Protein AF-A0A7C1WET8-F1 (afdb_monomer)

pLDDT: mean 83.07, std 18.58, range [45.72, 98.5]

Solvent-accessible surface area (backbone atoms only — not comparable to full-atom values): 5722 Å² total; per-residue (Å²): 141,82,84,71,64,68,69,62,64,67,69,73,66,66,72,77,80,73,75,72,75,69,71,73,87,70,59,91,83,67,83,68,54,73,67,59,45,50,53,48,52,52,53,47,27,69,78,36,53,65,36,27,38,73,43,69,82,48,64,46,97,89,67,45,73,41,78,46,76,46,78,38,82,53,44,92,56,93,67,103,64,93,82,87,134

Secondary structure (DSSP, 8-state):
---SSHHHHGGG---------------TTPPPPHHHHHHHHHHHHHHTTTTEEEEEEEE-TTS-EEEEEEESSSTTS--S-----

Foldseek 3Di:
DPPPPPVVVVVVPPPPPPPPPPPPPPPVPDDDDLVRVVVVLVVCCVVPVQFKDWDFPDADPVGHTDIDIGGDNRRVDDDPDDDDD

Sequence (85 aa):
MRFLYITIVLLLISPNVYITVSSSNIDPYKYYTYQSMTNLLYSLAENYSNIMMLKSIGKTYEGRDIWMVKLSDNPDVEEDEPGVL

Structure (mmCIF, N/CA/C/O backbone):
data_AF-A0A7C1WET8-F1
#
_entry.id   AF-A0A7C1WET8-F1
#
loop_
_atom_site.group_PDB
_atom_site.id
_atom_site.type_symbol
_atom_site.label_atom_id
_atom_site.label_alt_id
_atom_site.label_comp_id
_atom_site.label_asym_id
_atom_site.label_entity_id
_atom_site.label_seq_id
_atom_site.pdbx_PDB_ins_code
_atom_site.Cartn_x
_atom_site.Cartn_y
_atom_site.Cartn_z
_atom_site.occupancy
_atom_site.B_iso_or_equiv
_atom_site.auth_seq_id
_atom_site.auth_comp_id
_atom_site.auth_asym_id
_atom_site.auth_atom_id
_atom_site.pdbx_PDB_model_num
ATOM 1 N N . MET A 1 1 ? 35.229 54.152 -6.294 1.00 59.03 1 MET A N 1
ATOM 2 C CA . MET A 1 1 ? 36.104 53.075 -5.768 1.00 59.03 1 MET A CA 1
ATOM 3 C C . MET A 1 1 ? 35.722 52.808 -4.312 1.00 59.03 1 MET A C 1
ATOM 5 O O . MET A 1 1 ? 35.667 53.773 -3.569 1.00 59.03 1 MET A O 1
ATOM 9 N N . ARG A 1 2 ? 35.465 51.542 -3.925 1.00 56.25 2 ARG A N 1
ATOM 10 C CA . ARG A 1 2 ? 35.023 51.030 -2.590 1.00 56.25 2 ARG A CA 1
ATOM 11 C C . ARG A 1 2 ? 33.513 50.862 -2.315 1.00 56.25 2 ARG A C 1
ATOM 13 O O . ARG A 1 2 ? 33.123 50.761 -1.163 1.00 56.25 2 ARG A O 1
ATOM 20 N N . PHE A 1 3 ? 32.692 50.641 -3.346 1.00 50.88 3 PHE A N 1
ATOM 21 C CA . PHE A 1 3 ? 31.411 49.915 -3.189 1.00 50.88 3 PHE A CA 1
ATOM 22 C C . PHE A 1 3 ? 31.580 48.377 -3.257 1.00 50.88 3 PHE A C 1
ATOM 24 O O . PHE A 1 3 ? 30.605 47.642 -3.293 1.00 50.88 3 PHE A O 1
ATOM 31 N N . LEU A 1 4 ? 32.826 47.879 -3.263 1.00 52.84 4 LEU A N 1
ATOM 32 C CA . LEU A 1 4 ? 33.163 46.468 -3.502 1.00 52.84 4 LEU A CA 1
ATOM 33 C C . LEU A 1 4 ? 33.110 45.575 -2.241 1.00 52.84 4 LEU A C 1
ATOM 35 O O . LEU A 1 4 ? 33.219 44.363 -2.356 1.00 52.84 4 LEU A O 1
ATOM 39 N N . TYR A 1 5 ? 32.974 46.145 -1.037 1.00 53.06 5 TYR A N 1
ATOM 40 C CA . TYR A 1 5 ? 33.089 45.374 0.214 1.00 53.06 5 TYR A CA 1
ATOM 41 C C . TYR A 1 5 ? 31.750 44.909 0.805 1.00 53.06 5 TYR A C 1
ATOM 43 O O . TYR A 1 5 ? 31.727 43.922 1.531 1.00 53.06 5 TYR A O 1
ATOM 51 N N . ILE A 1 6 ? 30.630 45.567 0.486 1.00 52.09 6 ILE A N 1
ATOM 52 C CA . ILE A 1 6 ? 29.325 45.238 1.094 1.00 52.09 6 ILE A CA 1
ATOM 53 C C . ILE A 1 6 ? 28.671 44.017 0.427 1.00 52.09 6 ILE A C 1
ATOM 55 O O . ILE A 1 6 ? 28.015 43.228 1.100 1.00 52.09 6 ILE A O 1
ATOM 59 N N . THR A 1 7 ? 28.910 43.787 -0.865 1.00 51.25 7 THR A N 1
ATOM 60 C CA . THR A 1 7 ? 28.376 42.623 -1.593 1.00 51.25 7 THR A CA 1
ATOM 61 C C . THR A 1 7 ? 29.077 41.305 -1.247 1.00 51.25 7 THR A C 1
ATOM 63 O O . THR A 1 7 ? 28.453 40.255 -1.337 1.00 51.25 7 THR A O 1
ATOM 66 N N . ILE A 1 8 ? 30.340 41.335 -0.806 1.00 50.25 8 ILE A N 1
ATOM 67 C CA . ILE A 1 8 ? 31.116 40.122 -0.482 1.00 50.25 8 ILE A CA 1
ATOM 68 C C . ILE A 1 8 ? 30.725 39.514 0.875 1.00 50.25 8 ILE A C 1
ATOM 70 O O . ILE A 1 8 ? 30.773 38.298 1.032 1.00 50.25 8 ILE A O 1
ATOM 74 N N . VAL A 1 9 ? 30.283 40.323 1.844 1.00 48.69 9 VAL A N 1
ATOM 75 C CA . VAL A 1 9 ? 29.931 39.827 3.192 1.00 48.69 9 VAL A CA 1
ATOM 76 C C . VAL A 1 9 ? 28.552 39.154 3.218 1.00 48.69 9 VAL A C 1
ATOM 78 O O . VAL A 1 9 ? 28.338 38.227 3.995 1.00 48.69 9 VAL A O 1
ATOM 81 N N . LEU A 1 10 ? 27.632 39.540 2.324 1.00 47.75 10 LEU A N 1
ATOM 82 C CA . LEU A 1 10 ? 26.294 38.937 2.245 1.00 47.75 10 LEU A CA 1
ATOM 83 C C . LEU A 1 10 ? 26.282 37.551 1.569 1.00 47.75 10 LEU A C 1
ATOM 85 O O . LEU A 1 10 ? 25.301 36.823 1.694 1.00 47.75 10 LEU A O 1
ATOM 89 N N . LEU A 1 11 ? 27.366 37.166 0.883 1.00 45.72 11 LEU A N 1
ATOM 90 C CA . LEU A 1 11 ? 27.490 35.859 0.222 1.00 45.72 11 LEU A CA 1
ATOM 91 C C . LEU A 1 11 ? 27.983 34.74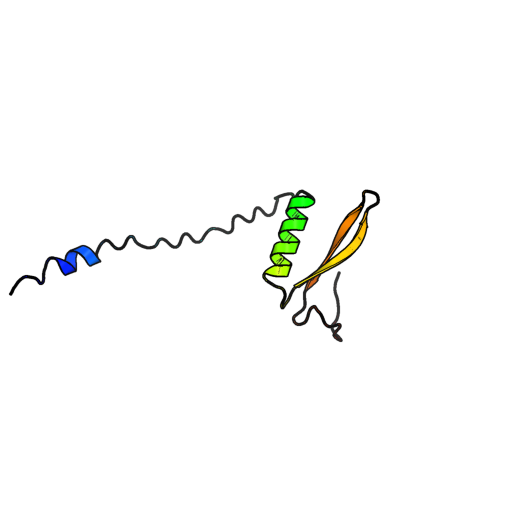0 1.163 1.00 45.72 11 LEU A C 1
ATOM 93 O O . LEU A 1 11 ? 28.059 33.589 0.748 1.00 45.72 11 LEU A O 1
ATOM 97 N N . LEU A 1 12 ? 28.320 35.064 2.418 1.00 46.75 12 LEU A N 1
ATOM 98 C CA . LEU A 1 12 ? 28.836 34.111 3.416 1.00 46.75 12 LEU A CA 1
ATOM 99 C C . LEU A 1 12 ? 27.787 33.642 4.436 1.00 46.75 12 LEU A C 1
ATOM 101 O O . LEU A 1 12 ? 28.112 32.872 5.335 1.00 46.75 12 LEU A O 1
ATOM 105 N N . ILE A 1 13 ? 26.533 34.080 4.299 1.00 56.84 13 ILE A N 1
ATOM 106 C CA . ILE A 1 13 ? 25.414 33.634 5.145 1.00 56.84 13 ILE A CA 1
ATOM 107 C C . ILE A 1 13 ? 24.353 32.865 4.363 1.00 56.84 13 ILE A C 1
ATOM 109 O O . ILE A 1 13 ? 23.208 32.795 4.802 1.00 56.84 13 ILE A O 1
ATOM 113 N N . SER A 1 14 ? 24.704 32.259 3.223 1.00 57.69 14 SER A N 1
ATOM 114 C CA . SER A 1 14 ? 23.881 31.169 2.699 1.00 57.69 14 SER A CA 1
ATOM 115 C C . SER A 1 14 ? 23.772 30.145 3.829 1.00 57.69 14 SER A C 1
ATOM 117 O O . SER A 1 14 ? 24.807 29.594 4.217 1.00 57.69 14 SER A O 1
ATOM 119 N N . PRO A 1 15 ? 22.587 29.926 4.433 1.00 64.50 15 PRO A N 1
ATOM 120 C CA . PRO A 1 15 ? 22.469 28.863 5.404 1.00 64.50 15 PRO A CA 1
ATOM 121 C C . PRO A 1 15 ? 22.852 27.616 4.627 1.00 64.50 15 PRO A C 1
ATOM 123 O O . PRO A 1 15 ? 22.273 27.350 3.571 1.00 64.50 15 PRO A O 1
ATOM 126 N N . ASN A 1 16 ? 23.899 26.932 5.087 1.00 55.94 16 ASN A N 1
ATOM 127 C CA . ASN A 1 16 ? 24.235 25.607 4.609 1.00 55.94 16 ASN A CA 1
ATOM 128 C C . ASN A 1 16 ? 22.910 24.868 4.458 1.00 55.94 16 ASN A C 1
ATOM 130 O O . ASN A 1 16 ? 22.186 24.698 5.443 1.00 55.94 16 ASN A O 1
ATOM 134 N N . VAL A 1 17 ? 22.545 24.536 3.218 1.00 57.19 17 VAL A N 1
ATOM 135 C CA . VAL A 1 17 ? 21.416 23.655 2.970 1.00 57.19 17 VAL A CA 1
ATOM 136 C C . VAL A 1 17 ? 21.872 22.337 3.559 1.00 57.19 17 VAL A C 1
ATOM 138 O O . VAL A 1 17 ? 22.596 21.567 2.934 1.00 57.19 17 VAL A O 1
ATOM 141 N N . TYR A 1 18 ? 21.524 22.120 4.822 1.00 50.81 18 TYR A N 1
ATOM 142 C CA . TYR A 1 18 ? 21.559 20.803 5.398 1.00 50.81 18 TYR A CA 1
ATOM 143 C C . TYR A 1 18 ? 20.523 20.038 4.595 1.00 50.81 18 TYR A C 1
ATOM 145 O O . TYR A 1 18 ? 19.320 20.188 4.803 1.00 50.81 18 TYR A O 1
ATOM 153 N N . ILE A 1 19 ? 20.991 19.265 3.617 1.00 62.84 19 ILE A N 1
ATOM 154 C CA . ILE A 1 19 ? 20.203 18.164 3.098 1.00 62.84 19 ILE A CA 1
ATOM 155 C C . ILE A 1 19 ? 20.023 17.270 4.318 1.00 62.84 19 ILE A C 1
ATOM 157 O O . ILE A 1 19 ? 20.903 16.484 4.670 1.00 62.84 19 ILE A O 1
ATOM 161 N N . THR A 1 20 ? 18.915 17.450 5.035 1.00 55.62 20 THR A N 1
ATOM 162 C CA . THR A 1 20 ? 18.402 16.402 5.895 1.00 55.62 20 THR A CA 1
ATOM 163 C C . THR A 1 20 ? 18.135 15.266 4.929 1.00 55.62 20 THR A C 1
ATOM 165 O O . THR A 1 20 ? 17.114 15.261 4.242 1.00 55.62 20 THR A O 1
ATOM 168 N N . VAL A 1 21 ? 19.093 14.341 4.816 1.00 59.62 21 VAL A N 1
ATOM 169 C CA . VAL A 1 21 ? 18.798 12.998 4.339 1.00 59.62 21 VAL A CA 1
ATOM 170 C C . VAL A 1 21 ? 17.753 12.534 5.327 1.00 59.62 21 VAL A C 1
ATOM 172 O O . VAL A 1 21 ? 18.059 12.212 6.474 1.00 59.62 21 VAL A O 1
ATOM 175 N N . SER A 1 22 ? 16.496 12.695 4.930 1.00 60.69 22 SER A N 1
ATOM 176 C CA . SER A 1 22 ? 15.355 12.236 5.683 1.00 60.69 22 SER A CA 1
ATOM 177 C C . SER A 1 22 ? 15.606 10.748 5.720 1.00 60.69 22 SER A C 1
ATOM 179 O O . SER A 1 22 ? 15.456 10.078 4.700 1.00 60.69 22 SER A O 1
ATOM 181 N N . SER A 1 23 ? 16.115 10.250 6.851 1.00 62.41 23 SER A N 1
ATOM 182 C CA . SER A 1 23 ? 16.084 8.828 7.135 1.00 62.41 23 SER A CA 1
ATOM 183 C C . SER A 1 23 ? 14.660 8.448 6.803 1.00 62.41 23 SER A C 1
ATOM 185 O O . SER A 1 23 ? 13.737 9.007 7.406 1.00 62.41 23 SER A O 1
ATOM 187 N N . SER A 1 24 ? 14.472 7.660 5.748 1.00 62.38 24 SER A N 1
ATOM 188 C CA . SER A 1 24 ? 13.144 7.250 5.345 1.00 62.38 24 SER A CA 1
ATOM 189 C C . SER A 1 24 ? 12.527 6.690 6.619 1.00 62.38 24 SER A C 1
ATOM 191 O O . SER A 1 24 ? 13.059 5.717 7.154 1.00 62.38 24 SER A O 1
ATOM 193 N N . ASN A 1 25 ? 11.517 7.366 7.183 1.00 65.75 25 ASN A N 1
ATOM 194 C CA . ASN A 1 25 ? 10.817 6.933 8.395 1.00 65.75 25 ASN A CA 1
ATOM 195 C C . ASN A 1 25 ? 9.946 5.727 8.015 1.00 65.75 25 ASN A C 1
ATOM 197 O O . ASN A 1 25 ? 8.726 5.728 8.160 1.00 65.75 25 ASN A O 1
ATOM 201 N N . ILE A 1 26 ? 10.584 4.727 7.416 1.00 74.19 26 ILE A N 1
ATOM 202 C CA . ILE A 1 26 ? 10.043 3.422 7.138 1.00 74.19 26 ILE A CA 1
ATOM 203 C C . ILE A 1 26 ? 10.207 2.718 8.465 1.00 74.19 26 ILE A C 1
ATOM 205 O O . ILE A 1 26 ? 11.288 2.252 8.807 1.00 74.19 26 ILE A O 1
ATOM 209 N N . ASP A 1 27 ? 9.139 2.750 9.246 1.00 83.75 27 ASP A N 1
ATOM 210 C CA . ASP A 1 27 ? 8.967 1.826 10.348 1.00 83.75 27 ASP A CA 1
ATOM 211 C C . ASP A 1 27 ? 8.574 0.477 9.725 1.00 83.75 27 ASP A C 1
ATOM 213 O O . ASP A 1 27 ? 7.429 0.326 9.281 1.00 83.75 27 ASP A O 1
ATOM 217 N N . PRO A 1 28 ? 9.510 -0.487 9.622 1.00 83.62 28 PRO A N 1
ATOM 218 C CA . PRO A 1 28 ? 9.237 -1.766 8.975 1.00 83.62 28 PRO A CA 1
ATOM 219 C C . PRO A 1 28 ? 8.205 -2.594 9.752 1.00 83.62 28 PRO A C 1
ATOM 221 O O . PRO A 1 28 ? 7.671 -3.559 9.212 1.00 83.62 28 PRO A O 1
ATOM 224 N N . TYR A 1 29 ? 7.903 -2.216 10.999 1.00 89.19 29 TYR A N 1
ATOM 225 C CA . TYR A 1 29 ? 6.941 -2.892 11.865 1.00 89.19 29 TYR A CA 1
ATOM 226 C C . TYR A 1 29 ? 5.601 -2.151 11.954 1.00 89.19 29 TYR A C 1
ATOM 228 O O . TYR A 1 29 ? 4.733 -2.526 12.747 1.00 89.19 29 TYR A O 1
ATOM 236 N N . LYS A 1 30 ? 5.399 -1.111 11.135 1.00 89.56 30 LYS A N 1
ATOM 237 C CA . LYS A 1 30 ? 4.142 -0.370 11.099 1.00 89.56 30 LYS A CA 1
ATOM 238 C C . LYS A 1 30 ? 3.014 -1.236 10.547 1.00 89.56 30 LYS A C 1
ATOM 240 O O . LYS A 1 30 ? 3.013 -1.624 9.380 1.00 89.56 30 LYS A O 1
ATOM 245 N N . TYR A 1 31 ? 1.985 -1.432 11.362 1.00 94.44 31 TYR A N 1
ATOM 246 C CA . TYR A 1 31 ? 0.728 -2.017 10.914 1.00 94.44 31 TYR A CA 1
ATOM 247 C C . TYR A 1 31 ? -0.141 -0.965 10.223 1.00 94.44 31 TYR A C 1
ATOM 249 O O . TYR A 1 31 ? -0.293 0.165 10.697 1.00 94.44 31 TYR A O 1
ATOM 257 N N . TYR A 1 32 ? -0.740 -1.352 9.102 1.00 93.69 32 TYR A N 1
ATOM 258 C CA . TYR A 1 32 ? -1.668 -0.512 8.357 1.00 93.69 32 TYR A CA 1
ATOM 259 C C . TYR A 1 32 ? -3.105 -0.916 8.662 1.00 93.69 32 TYR A C 1
ATOM 261 O O . TYR A 1 32 ? -3.434 -2.098 8.751 1.00 93.69 32 TYR A O 1
ATOM 269 N N . THR A 1 33 ? -3.985 0.076 8.770 1.00 97.75 33 THR A N 1
ATOM 270 C CA . THR A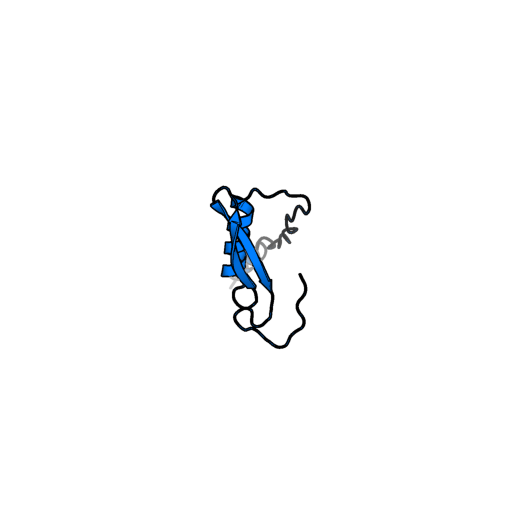 1 33 ? -5.417 -0.187 8.657 1.00 97.75 33 THR A CA 1
ATOM 271 C C . THR A 1 33 ? -5.744 -0.475 7.195 1.00 97.75 33 THR A C 1
ATOM 273 O O . THR A 1 33 ? -5.002 -0.085 6.290 1.00 97.75 33 THR A O 1
ATOM 276 N N . TYR A 1 34 ? -6.888 -1.109 6.936 1.00 97.62 34 TYR A N 1
ATOM 277 C CA . TYR A 1 34 ? -7.341 -1.342 5.562 1.00 97.62 34 TYR A CA 1
ATOM 278 C C . TYR A 1 34 ? -7.369 -0.043 4.736 1.00 97.62 34 TYR A C 1
ATOM 280 O O . TYR A 1 34 ? -6.892 -0.017 3.604 1.00 97.62 34 TYR A O 1
ATOM 288 N N . GLN A 1 35 ? -7.878 1.051 5.317 1.00 98.12 35 GLN A N 1
ATOM 289 C CA . GLN A 1 35 ? -7.969 2.336 4.624 1.00 98.12 35 GLN A CA 1
ATOM 290 C C . GLN A 1 35 ? -6.588 2.933 4.341 1.00 98.12 35 GLN A C 1
ATOM 292 O O . GLN A 1 35 ? -6.360 3.421 3.237 1.00 98.12 35 GLN A O 1
ATOM 297 N N . SER A 1 36 ? -5.660 2.899 5.305 1.00 97.00 36 SER A N 1
ATOM 298 C CA . SER A 1 36 ? -4.328 3.472 5.087 1.00 97.00 36 SER A CA 1
ATOM 299 C C . SER A 1 36 ? -3.516 2.662 4.080 1.00 97.00 36 SER A C 1
ATOM 301 O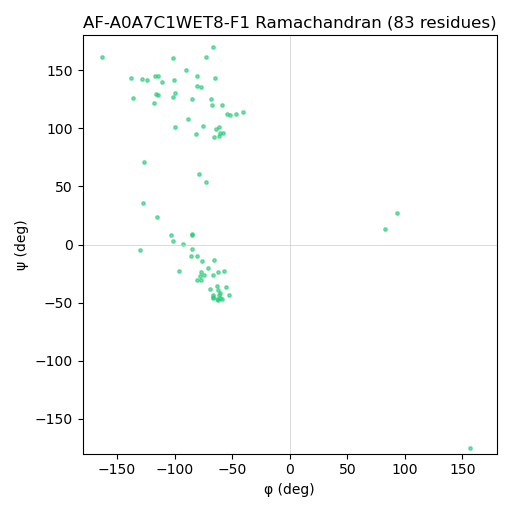 O . SER A 1 36 ? -2.844 3.264 3.247 1.00 97.00 36 SER A O 1
ATOM 303 N N . MET A 1 37 ? -3.626 1.328 4.100 1.00 96.88 37 MET A N 1
ATOM 304 C CA . MET A 1 37 ? -3.023 0.468 3.076 1.00 96.88 37 MET A CA 1
ATOM 305 C C . MET A 1 37 ? -3.627 0.749 1.697 1.00 96.88 37 MET A C 1
ATOM 307 O O . MET A 1 37 ? -2.896 0.951 0.738 1.00 96.88 37 MET A O 1
ATOM 311 N N . THR A 1 38 ? -4.956 0.840 1.600 1.00 98.00 38 THR A N 1
ATOM 312 C CA . THR A 1 38 ? -5.649 1.132 0.334 1.00 98.00 38 THR A CA 1
ATOM 313 C C . THR A 1 38 ? -5.199 2.474 -0.250 1.00 98.00 38 THR A C 1
ATOM 315 O O . THR A 1 38 ? -4.845 2.548 -1.422 1.00 98.00 38 THR A O 1
ATOM 318 N N . ASN A 1 39 ? -5.142 3.526 0.571 1.00 98.19 39 ASN A N 1
ATOM 319 C CA . ASN A 1 39 ? -4.678 4.844 0.130 1.00 98.19 39 ASN A CA 1
ATOM 320 C C . ASN A 1 39 ? -3.211 4.816 -0.329 1.00 98.19 39 ASN A C 1
ATOM 322 O O . ASN A 1 39 ? -2.871 5.463 -1.316 1.00 98.19 39 ASN A O 1
ATOM 326 N N . LEU A 1 40 ? -2.352 4.067 0.373 1.00 96.31 40 LEU A N 1
ATOM 327 C CA . LEU A 1 40 ? -0.956 3.885 -0.019 1.00 96.31 40 LEU A CA 1
ATOM 328 C C . LEU A 1 40 ? -0.853 3.190 -1.381 1.00 96.31 40 LEU A C 1
ATOM 330 O O . LEU A 1 40 ? -0.135 3.677 -2.246 1.00 96.31 40 LEU A O 1
ATOM 334 N N . LEU A 1 41 ? -1.588 2.097 -1.590 1.00 97.75 41 LEU A N 1
ATOM 335 C CA . LEU A 1 41 ? -1.581 1.363 -2.857 1.00 97.75 41 LEU A CA 1
ATOM 336 C C . LEU A 1 41 ? -2.063 2.227 -4.026 1.00 97.75 41 LEU A C 1
ATOM 338 O O . LEU A 1 41 ? -1.424 2.221 -5.074 1.00 97.75 41 LEU A O 1
ATOM 342 N N . TYR A 1 42 ? -3.136 3.003 -3.843 1.00 98.25 42 TYR A N 1
ATOM 343 C CA . TYR A 1 42 ? -3.592 3.950 -4.866 1.00 98.25 42 TYR A CA 1
ATOM 344 C C . TYR A 1 42 ? -2.530 5.000 -5.183 1.00 98.25 42 TYR A C 1
ATOM 346 O O . TYR A 1 42 ? -2.234 5.235 -6.350 1.00 98.25 42 TYR A O 1
ATOM 354 N N . SER A 1 43 ? -1.920 5.586 -4.150 1.00 98.00 43 SER A N 1
ATOM 355 C CA . SER A 1 43 ? -0.852 6.567 -4.329 1.00 98.00 43 SER A CA 1
ATOM 356 C C . SER A 1 43 ? 0.350 5.975 -5.070 1.00 98.00 43 SER A C 1
ATOM 358 O O . SER A 1 43 ? 0.909 6.628 -5.946 1.00 98.00 43 SER A O 1
ATOM 360 N N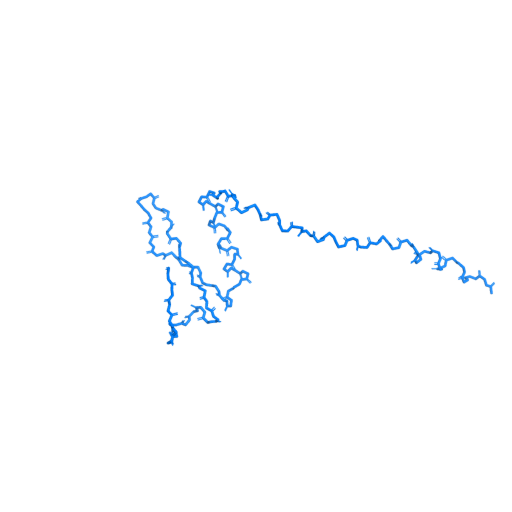 . LEU A 1 44 ? 0.748 4.740 -4.761 1.00 97.19 44 LEU A N 1
ATOM 361 C CA . LEU A 1 44 ? 1.848 4.072 -5.455 1.00 97.19 44 LEU A CA 1
ATOM 362 C C . LEU A 1 44 ? 1.499 3.779 -6.919 1.00 97.19 44 LEU A C 1
ATOM 364 O O . LEU A 1 44 ? 2.299 4.091 -7.794 1.00 97.19 44 LEU A O 1
ATOM 368 N N . ALA A 1 45 ? 0.305 3.255 -7.196 1.00 97.19 45 ALA A N 1
ATOM 369 C CA . ALA A 1 45 ? -0.128 2.971 -8.563 1.00 97.19 45 ALA A CA 1
ATOM 370 C C . ALA A 1 45 ? -0.235 4.245 -9.420 1.00 97.19 45 ALA A C 1
ATOM 372 O O . ALA A 1 45 ? 0.109 4.225 -10.597 1.00 97.19 45 ALA A O 1
ATOM 373 N N . GLU A 1 46 ? -0.659 5.367 -8.833 1.00 97.25 46 GLU A N 1
ATOM 374 C CA . GLU A 1 46 ? -0.698 6.664 -9.517 1.00 97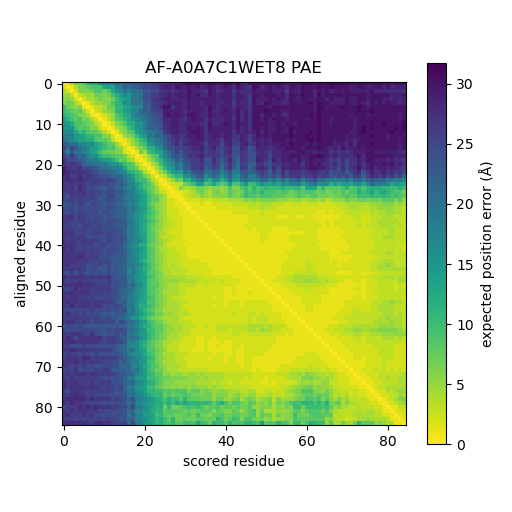.25 46 GLU A CA 1
ATOM 375 C C . GLU A 1 46 ? 0.715 7.175 -9.844 1.00 97.25 46 GLU A C 1
ATOM 377 O O . GLU A 1 46 ? 0.986 7.582 -10.974 1.00 97.25 46 GLU A O 1
ATOM 382 N N . ASN A 1 47 ? 1.635 7.111 -8.877 1.00 97.81 47 ASN A N 1
ATOM 383 C CA . ASN A 1 47 ? 2.993 7.643 -9.033 1.00 97.81 47 ASN A CA 1
ATOM 384 C C . ASN A 1 47 ? 3.925 6.745 -9.865 1.00 97.81 47 ASN A C 1
ATOM 386 O O . ASN A 1 47 ? 4.900 7.245 -10.423 1.00 97.81 47 ASN A O 1
ATOM 390 N N . TYR A 1 48 ? 3.641 5.443 -9.948 1.00 97.25 48 TYR A N 1
ATOM 391 C CA . TYR A 1 48 ? 4.480 4.441 -10.616 1.00 97.25 48 TYR A CA 1
ATOM 392 C C . TYR A 1 48 ? 3.693 3.613 -11.639 1.00 97.25 48 TYR A C 1
ATOM 394 O O . TYR A 1 48 ? 3.950 2.424 -11.818 1.00 97.25 48 TYR A O 1
ATOM 402 N N . SER A 1 49 ? 2.736 4.240 -12.324 1.00 96.31 49 SER A N 1
ATOM 403 C CA . SER A 1 49 ? 1.862 3.591 -13.317 1.00 96.31 49 SER A CA 1
ATOM 404 C C . SER A 1 49 ? 2.610 2.902 -14.462 1.00 96.31 49 SER A C 1
ATOM 406 O O . SER A 1 49 ? 2.089 1.968 -15.058 1.00 96.31 49 SER A O 1
ATOM 408 N N . ASN A 1 50 ? 3.849 3.308 -14.745 1.00 96.81 50 ASN A N 1
ATOM 409 C CA . ASN A 1 50 ? 4.694 2.666 -15.748 1.00 96.81 50 ASN A CA 1
ATOM 410 C C . ASN A 1 50 ? 5.202 1.279 -15.331 1.00 96.81 50 ASN A C 1
ATOM 412 O O . ASN A 1 50 ? 5.625 0.537 -16.201 1.00 96.81 50 ASN A O 1
ATOM 416 N N . ILE A 1 51 ? 5.208 0.951 -14.034 1.00 97.00 51 ILE A N 1
ATOM 417 C CA . ILE A 1 51 ? 5.706 -0.341 -13.532 1.00 97.00 51 ILE A CA 1
ATOM 418 C C . ILE A 1 51 ? 4.750 -1.062 -12.581 1.00 97.00 51 ILE A C 1
ATOM 420 O O . ILE A 1 51 ? 5.044 -2.160 -12.111 1.00 97.00 51 ILE A O 1
ATOM 424 N N . MET A 1 52 ? 3.629 -0.435 -12.231 1.00 97.69 52 MET A N 1
ATOM 425 C CA . MET A 1 52 ? 2.713 -0.921 -11.212 1.00 97.69 52 MET A CA 1
ATOM 426 C C . MET A 1 52 ? 1.268 -0.793 -11.676 1.00 97.69 52 MET A C 1
ATOM 428 O O . MET A 1 52 ? 0.795 0.302 -11.968 1.00 97.69 52 MET A O 1
ATOM 432 N N . MET A 1 53 ? 0.536 -1.904 -11.624 1.00 96.94 53 MET A N 1
ATOM 433 C CA . MET A 1 53 ? -0.918 -1.921 -11.781 1.00 96.94 53 MET A CA 1
ATOM 434 C C . MET A 1 53 ? -1.570 -2.402 -10.482 1.00 96.94 53 MET A C 1
ATOM 436 O O . MET A 1 53 ? -1.227 -3.461 -9.955 1.00 96.94 53 MET A O 1
ATOM 440 N N . LEU A 1 54 ? -2.549 -1.641 -9.986 1.00 97.88 54 LEU A N 1
ATOM 441 C CA . LEU A 1 54 ? -3.394 -2.019 -8.853 1.00 97.88 54 LEU A CA 1
ATOM 442 C C . LEU A 1 54 ? -4.755 -2.507 -9.356 1.00 97.88 54 LEU A C 1
ATOM 444 O O . LEU A 1 54 ? -5.448 -1.795 -10.082 1.00 97.88 54 LEU A O 1
ATOM 448 N N . LYS A 1 55 ? -5.170 -3.702 -8.930 1.00 97.06 55 LYS A N 1
ATOM 449 C CA . LYS A 1 55 ? -6.452 -4.300 -9.318 1.00 97.06 55 LYS A CA 1
ATOM 450 C C . LYS A 1 55 ? -7.143 -4.954 -8.128 1.00 97.06 55 LYS A C 1
ATOM 452 O O . LYS A 1 55 ? -6.505 -5.579 -7.288 1.00 97.06 55 LYS A O 1
ATOM 457 N N . SER A 1 56 ? -8.469 -4.852 -8.083 1.00 97.94 56 SER A N 1
ATOM 458 C CA . SER A 1 56 ? -9.287 -5.668 -7.183 1.00 97.94 56 SER A CA 1
ATOM 459 C C . SER A 1 56 ? -9.575 -7.022 -7.829 1.00 97.94 56 SER A C 1
ATOM 461 O O . SER A 1 56 ? -10.082 -7.080 -8.953 1.00 97.94 56 SER A O 1
ATOM 463 N N . ILE A 1 57 ? -9.253 -8.114 -7.134 1.00 97.94 57 ILE A N 1
ATOM 464 C CA . ILE A 1 57 ? -9.546 -9.487 -7.589 1.00 97.94 57 ILE A CA 1
ATOM 465 C C . ILE A 1 57 ? -10.882 -10.014 -7.053 1.00 97.94 57 ILE A C 1
ATOM 467 O O . ILE A 1 57 ? -11.268 -11.146 -7.334 1.00 97.94 57 ILE A O 1
ATOM 471 N N . GLY A 1 58 ? -11.599 -9.200 -6.282 1.00 98.12 58 GLY A N 1
ATOM 472 C CA . GLY A 1 58 ? -12.876 -9.566 -5.697 1.00 98.12 58 GLY A CA 1
ATOM 473 C C . GLY A 1 58 ? -13.196 -8.738 -4.463 1.00 98.12 58 GLY A C 1
ATOM 474 O O . GLY A 1 58 ? -12.471 -7.813 -4.092 1.00 98.12 58 GLY A O 1
ATOM 475 N N . LYS A 1 59 ? -14.300 -9.096 -3.811 1.00 98.50 59 LYS A N 1
ATOM 476 C CA . LYS A 1 59 ? -14.728 -8.488 -2.555 1.00 98.50 59 LYS A CA 1
ATOM 477 C C . LYS A 1 59 ? -14.681 -9.517 -1.432 1.00 98.50 59 LYS A C 1
ATOM 479 O O . LYS A 1 59 ? -14.987 -10.688 -1.644 1.00 98.50 59 LYS A O 1
ATOM 484 N N . THR A 1 60 ? -14.332 -9.076 -0.230 1.00 98.19 60 THR A N 1
ATOM 485 C CA . THR A 1 60 ? -14.561 -9.849 0.991 1.00 98.19 60 THR A CA 1
ATOM 486 C C . THR A 1 60 ? -16.061 -9.973 1.261 1.00 98.19 60 THR A C 1
ATOM 488 O O . THR A 1 60 ? -16.876 -9.264 0.668 1.00 98.19 60 THR A O 1
ATOM 491 N N . TYR A 1 61 ? -16.432 -10.826 2.217 1.00 98.12 61 TYR A N 1
ATOM 492 C CA . TYR A 1 61 ? -17.822 -10.956 2.664 1.00 98.12 61 TYR A CA 1
ATOM 493 C C . TYR A 1 61 ? -18.433 -9.620 3.130 1.00 98.12 61 TYR A C 1
ATOM 495 O O .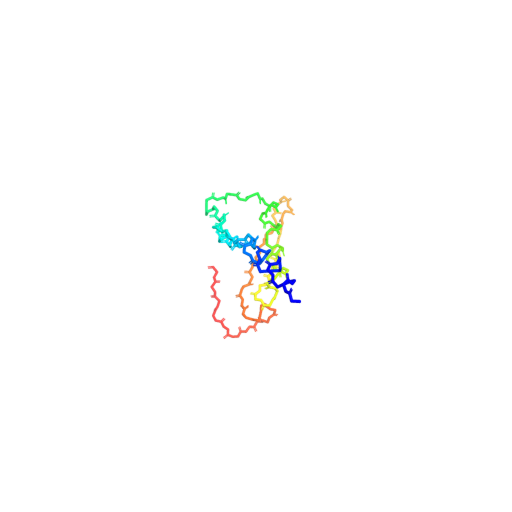 TYR A 1 61 ? -19.593 -9.334 2.857 1.00 98.12 61 TYR A O 1
ATOM 503 N N . GLU A 1 62 ? -17.636 -8.764 3.773 1.00 98.00 62 GLU A N 1
ATOM 504 C CA . GLU A 1 62 ? -18.058 -7.433 4.234 1.00 98.00 62 GLU A CA 1
ATOM 505 C C . GLU A 1 62 ? -17.958 -6.343 3.147 1.00 98.00 62 GLU A C 1
ATOM 507 O O . GLU A 1 62 ? -18.096 -5.157 3.441 1.00 98.00 62 GLU A O 1
ATOM 512 N N . GLY A 1 63 ? -17.680 -6.712 1.891 1.00 98.00 63 GLY A N 1
ATOM 513 C CA . GLY A 1 63 ? -17.665 -5.782 0.758 1.00 98.00 63 GLY A CA 1
ATOM 514 C C . GLY A 1 63 ? -16.373 -4.977 0.577 1.00 98.00 63 GLY A C 1
ATOM 515 O O . GLY A 1 63 ? -16.361 -4.017 -0.196 1.00 98.00 63 GLY A O 1
ATOM 516 N N . ARG A 1 64 ? -15.275 -5.349 1.247 1.00 98.31 64 ARG A N 1
ATOM 517 C CA . ARG A 1 64 ? -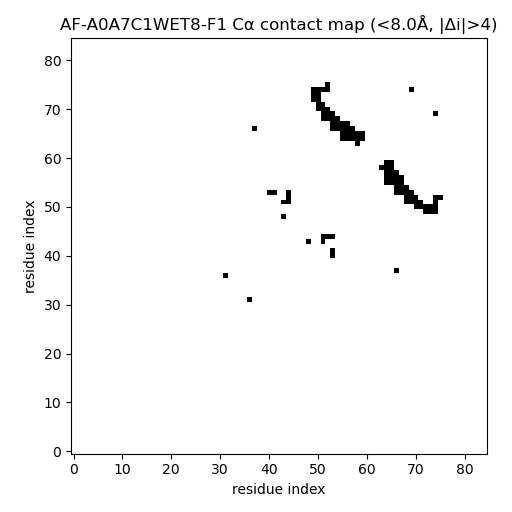13.956 -4.715 1.047 1.00 98.31 64 ARG A CA 1
ATOM 518 C C . ARG A 1 64 ? -13.275 -5.286 -0.190 1.00 98.31 64 ARG A C 1
ATOM 520 O O . ARG A 1 64 ? -13.415 -6.472 -0.453 1.00 98.31 64 ARG A O 1
ATOM 527 N N . ASP A 1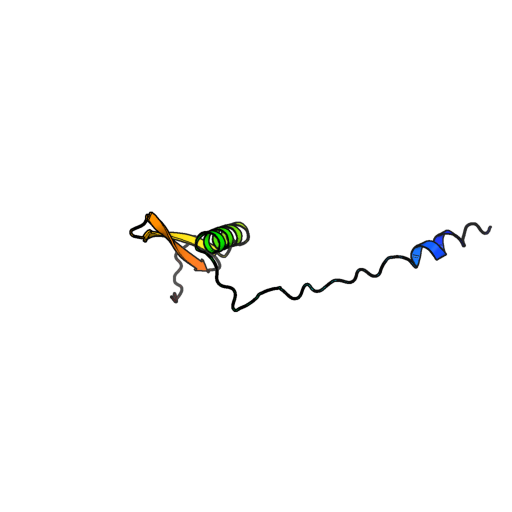 65 ? -12.530 -4.476 -0.929 1.00 98.50 65 ASP A N 1
ATOM 528 C CA . ASP A 1 65 ? -11.706 -4.973 -2.031 1.00 98.50 65 ASP A CA 1
ATOM 529 C C . ASP A 1 65 ? -10.587 -5.881 -1.530 1.00 98.50 65 ASP A C 1
ATOM 531 O O . ASP A 1 65 ? -9.985 -5.650 -0.478 1.00 98.50 65 ASP A O 1
ATOM 535 N N . ILE A 1 66 ? -10.301 -6.909 -2.321 1.00 98.25 66 ILE A N 1
ATOM 536 C CA . ILE A 1 66 ? -9.097 -7.718 -2.181 1.00 98.25 66 ILE A CA 1
ATOM 537 C C . ILE A 1 66 ? -8.116 -7.196 -3.226 1.00 98.25 66 ILE A C 1
ATOM 539 O O . ILE A 1 66 ? -8.263 -7.460 -4.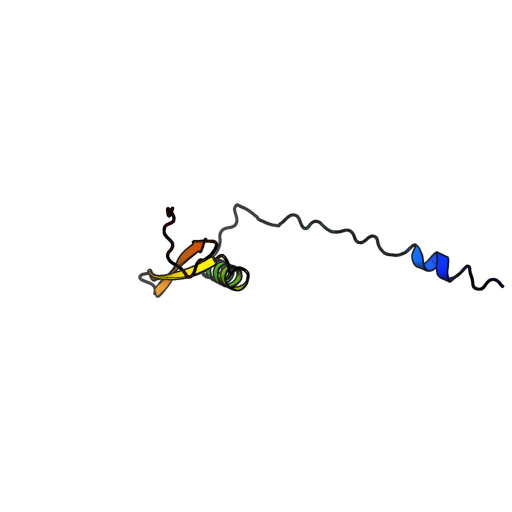420 1.00 98.25 66 ILE A O 1
ATOM 543 N N . TRP A 1 67 ? -7.159 -6.392 -2.770 1.00 98.19 67 TRP A N 1
ATOM 544 C CA . TRP A 1 67 ? -6.183 -5.743 -3.636 1.00 98.19 67 TRP A CA 1
ATOM 545 C C . TRP A 1 67 ? -5.084 -6.709 -4.080 1.00 98.19 67 TRP A C 1
ATOM 547 O O . TRP A 1 67 ? -4.526 -7.443 -3.267 1.00 98.19 67 TRP A O 1
ATOM 557 N N . MET A 1 68 ? -4.748 -6.652 -5.365 1.00 97.56 68 MET A N 1
ATOM 558 C CA . MET A 1 68 ? -3.587 -7.279 -5.986 1.00 97.56 68 MET A CA 1
ATOM 559 C C . MET A 1 68 ? -2.773 -6.200 -6.700 1.00 97.56 68 MET A C 1
ATOM 561 O O . MET A 1 68 ? -3.335 -5.283 -7.305 1.00 97.56 68 MET A O 1
ATOM 565 N N . VAL A 1 69 ? -1.453 -6.322 -6.617 1.00 97.12 69 VAL A N 1
ATOM 566 C CA . VAL A 1 69 ? -0.500 -5.475 -7.329 1.00 97.12 69 VAL A CA 1
ATOM 567 C C . VAL A 1 69 ? 0.256 -6.339 -8.327 1.00 97.12 69 VAL A C 1
ATOM 569 O O . VAL A 1 69 ? 0.833 -7.352 -7.936 1.00 97.12 69 VAL A O 1
ATOM 572 N N . LYS A 1 70 ? 0.295 -5.908 -9.588 1.00 96.06 70 LYS A N 1
ATOM 573 C CA . LYS A 1 70 ? 1.217 -6.434 -10.598 1.00 96.06 70 LYS A CA 1
ATOM 574 C C . LYS A 1 70 ? 2.391 -5.467 -10.729 1.00 96.06 70 LYS A C 1
ATOM 576 O O . LYS A 1 70 ? 2.169 -4.264 -10.861 1.00 96.06 70 LYS A O 1
ATOM 581 N N . LEU A 1 71 ? 3.610 -6.002 -10.682 1.00 96.25 71 LEU A N 1
ATOM 582 C CA . LEU A 1 71 ? 4.851 -5.274 -10.943 1.00 96.25 71 LEU A CA 1
ATOM 583 C C . LEU A 1 71 ? 5.530 -5.896 -12.163 1.00 96.25 71 LEU A C 1
ATOM 585 O O . LEU A 1 71 ? 5.797 -7.094 -12.160 1.00 96.25 71 LEU A O 1
ATOM 589 N N . SER A 1 72 ? 5.763 -5.094 -13.193 1.00 95.50 72 SER A N 1
ATOM 590 C CA . SER A 1 72 ? 6.415 -5.466 -14.461 1.00 95.50 72 SER A CA 1
ATOM 591 C C . SER A 1 72 ? 6.843 -4.167 -15.151 1.00 95.50 72 SER A C 1
ATOM 593 O O . SER A 1 72 ? 6.355 -3.107 -14.774 1.00 95.50 72 SER A O 1
ATOM 595 N N . ASP A 1 73 ? 7.770 -4.203 -16.101 1.00 94.19 73 ASP A N 1
ATOM 596 C CA . ASP A 1 73 ? 8.118 -3.043 -16.931 1.00 94.19 73 ASP A CA 1
ATOM 597 C C . ASP A 1 73 ? 6.980 -2.612 -17.873 1.00 94.19 73 ASP A C 1
ATOM 599 O O . ASP A 1 73 ? 6.884 -1.425 -18.180 1.00 94.19 73 ASP A O 1
ATOM 603 N N . ASN A 1 74 ? 6.088 -3.535 -18.252 1.00 93.31 74 ASN A N 1
ATOM 604 C CA . ASN A 1 74 ? 4.862 -3.266 -19.006 1.00 93.31 74 ASN A CA 1
ATOM 605 C C . ASN A 1 74 ? 3.638 -3.862 -18.278 1.00 93.31 74 ASN A C 1
ATOM 607 O O . ASN A 1 74 ? 3.022 -4.823 -18.746 1.00 93.31 74 ASN A O 1
ATOM 611 N N . PRO A 1 75 ? 3.215 -3.288 -17.134 1.00 93.25 75 PRO A N 1
ATOM 612 C CA . PRO A 1 75 ? 2.234 -3.915 -16.244 1.00 93.25 75 PRO A CA 1
ATOM 613 C C . PRO A 1 75 ? 0.851 -4.128 -16.890 1.00 93.25 75 PRO A C 1
ATOM 615 O O . PRO A 1 75 ? 0.121 -5.038 -16.486 1.00 93.25 75 PRO A O 1
ATOM 618 N N . ASP A 1 76 ? 0.507 -3.348 -17.917 1.00 92.94 76 ASP A N 1
ATOM 619 C CA . ASP A 1 76 ? -0.757 -3.448 -18.658 1.00 92.94 76 ASP A CA 1
ATOM 620 C C . ASP A 1 76 ? -0.774 -4.559 -19.726 1.00 92.94 76 ASP A C 1
ATOM 622 O O . ASP A 1 76 ? -1.832 -4.864 -20.284 1.00 92.94 76 ASP A O 1
ATOM 626 N N . VAL A 1 77 ? 0.376 -5.171 -20.021 1.00 91.56 77 VAL A N 1
ATOM 627 C CA . VAL A 1 77 ? 0.523 -6.215 -21.042 1.00 91.56 77 VAL A CA 1
ATOM 628 C C . VAL A 1 77 ? 0.806 -7.554 -20.363 1.00 91.56 77 VAL A C 1
ATOM 630 O O . VAL A 1 77 ? 1.510 -7.637 -19.359 1.00 91.56 77 VAL A O 1
ATOM 633 N N . GLU A 1 78 ? 0.201 -8.624 -20.874 1.00 88.06 78 GLU A N 1
ATOM 634 C CA . GLU A 1 78 ? 0.599 -9.986 -20.516 1.00 88.06 78 GLU A CA 1
ATOM 635 C C . GLU A 1 78 ? 1.712 -10.422 -21.467 1.00 88.06 78 GLU A C 1
ATOM 637 O O . GLU A 1 78 ? 1.478 -10.626 -22.661 1.00 88.06 78 GLU A O 1
ATOM 642 N N . GLU A 1 79 ? 2.924 -10.502 -20.933 1.00 88.75 79 GLU A N 1
ATOM 643 C CA . GLU A 1 79 ? 4.139 -10.859 -21.660 1.00 88.75 79 GLU A CA 1
ATOM 644 C C . GLU A 1 79 ? 4.517 -12.319 -21.379 1.00 88.75 79 GLU A C 1
ATOM 646 O O . GLU A 1 79 ? 4.058 -12.918 -20.405 1.00 88.75 79 GLU A O 1
ATOM 651 N N . ASP A 1 80 ? 5.345 -12.914 -22.241 1.00 93.12 80 ASP A N 1
ATOM 652 C CA . ASP A 1 80 ? 5.866 -14.277 -22.045 1.00 93.12 80 ASP A CA 1
ATOM 653 C C . ASP A 1 80 ? 7.023 -14.268 -21.032 1.00 93.12 80 ASP A C 1
ATOM 655 O O . ASP A 1 80 ? 8.172 -14.588 -21.344 1.00 93.12 80 ASP A O 1
ATOM 659 N N . GLU A 1 81 ? 6.713 -13.825 -19.813 1.00 88.12 81 GLU A N 1
ATOM 660 C CA . GLU A 1 81 ? 7.633 -13.753 -18.684 1.00 88.12 81 GLU A CA 1
ATOM 661 C C . GLU A 1 81 ? 7.178 -14.671 -17.538 1.00 88.12 81 GLU A C 1
ATOM 663 O O . GLU A 1 81 ? 5.980 -14.831 -17.280 1.00 88.12 81 GLU A O 1
ATOM 668 N N . PRO A 1 82 ? 8.115 -15.295 -16.803 1.00 87.94 82 PRO A N 1
ATOM 669 C CA . PRO A 1 82 ? 7.766 -16.102 -15.642 1.00 87.94 82 PRO A CA 1
ATOM 670 C C . PRO A 1 82 ? 7.220 -15.229 -14.499 1.00 87.94 82 PRO A C 1
ATOM 672 O O . PRO A 1 82 ? 7.895 -14.325 -14.014 1.00 87.94 82 PRO A O 1
ATOM 675 N N . GLY A 1 83 ? 6.019 -15.550 -14.010 1.00 84.44 83 GLY A N 1
ATOM 676 C CA . GLY A 1 83 ? 5.401 -14.885 -12.858 1.00 84.44 83 GLY A CA 1
ATOM 677 C C . GLY A 1 83 ? 5.739 -15.534 -11.510 1.00 84.44 83 GLY A C 1
ATOM 678 O O . GLY A 1 83 ? 5.916 -16.750 -11.415 1.00 84.44 83 GLY A O 1
ATOM 679 N N . VAL A 1 84 ? 5.767 -14.726 -10.446 1.00 88.38 84 VAL A N 1
ATOM 680 C CA . VAL A 1 84 ? 5.863 -15.174 -9.044 1.00 88.38 84 VAL A CA 1
ATOM 681 C C . VAL A 1 84 ? 4.756 -14.521 -8.209 1.00 88.38 84 VAL A C 1
ATOM 683 O O . VAL A 1 84 ? 4.413 -13.363 -8.449 1.00 88.38 84 VAL A O 1
ATOM 686 N N . LEU A 1 85 ? 4.189 -15.270 -7.256 1.00 80.75 85 LEU A N 1
ATOM 687 C CA . LEU A 1 85 ? 3.131 -14.835 -6.334 1.00 80.75 85 LEU A CA 1
ATOM 688 C C . LEU A 1 85 ? 3.527 -15.092 -4.880 1.00 80.75 85 LEU A C 1
ATOM 690 O O . LEU A 1 85 ? 4.150 -16.150 -4.626 1.00 80.75 85 LEU A O 1
#

Mean predicted aligned error: 12.81 Å

Nearest PDB structures (foldseek):
  4djl-assembly1_A  TM=9.865E-01  e=4.097E-04  Thermoactinomyces vulgaris
  1h8l-assembly1_A  TM=9.785E-01  e=2.418E-03  Lophonetta specularioides
  1cpb-assembly1_A  TM=8.849E-01  e=2.967E-03  Bos taurus
  3mn8-assembly3_C  TM=9.273E-01  e=1.528E-02  Drosophila melanogaster
  5om9-assembly1_B  TM=8.136E-01  e=1.163E-02  Homo sapiens

Radius of gyration: 24.53 Å; Cα contacts (8 Å, |Δi|>4): 51; chains: 1; bounding box: 54×69×34 Å